Protein AF-Q0GFA5-F1 (afdb_monomer_lite)

Sequence (55 aa):
KFREGIDKPDPPTWKTRLRCALNKSNDFEELVERSQLDISDPYKVYRIIPEGAKK

pLDDT: mean 91.89, std 6.51, range [60.84, 97.19]

Organism: Sus scrofa (NCBI:txid9823)

Secondary structure (DSSP, 8-state):
---TTTSPP-HHHHHHHHHHHHHH-TTEEE-GGG-B-SSSS-B--EEEPPGGG--

Foldseek 3Di:
DDDPPPDDDDVVVVVVVVVVCQVPDLQKDWPPVPWAQPDPDGDTDIDGQPPVRRD

Radius of gyration: 14.93 Å; chains: 1; bounding box: 26×35×38 Å

Structure (mmCIF, N/CA/C/O backbone):
data_AF-Q0GFA5-F1
#
_entry.id   AF-Q0GFA5-F1
#
loop_
_atom_site.group_PDB
_atom_site.id
_atom_site.type_symbol
_atom_site.label_atom_id
_atom_site.label_alt_id
_atom_site.label_comp_id
_atom_site.label_asym_id
_atom_site.label_entity_id
_atom_site.label_seq_id
_atom_site.pdbx_PDB_ins_code
_atom_site.Cartn_x
_atom_site.Cartn_y
_atom_site.Cartn_z
_atom_site.occupancy
_atom_site.B_iso_or_equiv
_atom_site.auth_seq_id
_atom_site.auth_comp_id
_atom_site.auth_asym_id
_atom_site.auth_atom_id
_atom_site.pdbx_PDB_model_num
ATOM 1 N N . LYS A 1 1 ? 8.890 6.510 -13.148 1.00 73.12 1 LYS A N 1
ATOM 2 C CA . LYS A 1 1 ? 7.861 6.202 -14.168 1.00 73.12 1 LYS A CA 1
ATOM 3 C C . LYS A 1 1 ? 8.468 5.203 -15.146 1.00 73.12 1 LYS A C 1
ATOM 5 O O . LYS A 1 1 ? 9.687 5.188 -15.234 1.00 73.12 1 LYS A O 1
ATOM 10 N N . PHE A 1 2 ? 7.657 4.349 -15.757 1.00 88.56 2 PHE A N 1
ATOM 11 C CA . PHE A 1 2 ? 8.079 3.343 -16.735 1.00 88.56 2 PHE A CA 1
ATOM 12 C C . PHE A 1 2 ? 7.483 3.715 -18.093 1.00 88.56 2 PHE A C 1
ATOM 14 O O . PHE A 1 2 ? 6.340 4.174 -18.128 1.00 88.56 2 PHE A O 1
ATOM 21 N N . ARG A 1 3 ? 8.248 3.553 -19.172 1.00 91.00 3 ARG A N 1
ATOM 22 C CA . ARG A 1 3 ? 7.799 3.711 -20.558 1.00 91.00 3 ARG A CA 1
ATOM 23 C C . ARG A 1 3 ? 7.921 2.369 -21.267 1.00 91.00 3 ARG A C 1
ATOM 25 O O . ARG A 1 3 ? 9.016 1.813 -21.356 1.00 91.00 3 ARG A O 1
ATOM 32 N N . GLU A 1 4 ? 6.797 1.872 -21.761 1.00 91.06 4 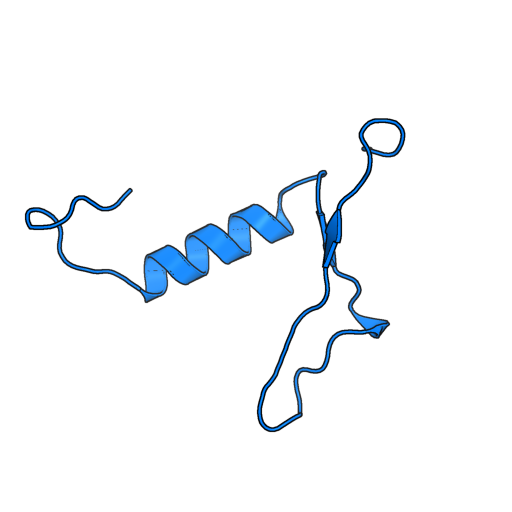GLU A N 1
ATOM 33 C CA . GLU A 1 4 ? 6.725 0.602 -22.478 1.00 91.06 4 GLU A CA 1
ATOM 34 C C . GLU A 1 4 ? 7.610 0.623 -23.735 1.00 91.06 4 GLU A C 1
ATOM 36 O O . GLU A 1 4 ? 7.686 1.632 -24.434 1.00 91.06 4 GLU A O 1
ATOM 41 N N . GLY A 1 5 ? 8.344 -0.465 -23.982 1.00 89.88 5 GLY A N 1
ATOM 42 C CA . GLY A 1 5 ? 9.257 -0.599 -25.125 1.00 89.88 5 GLY A CA 1
ATOM 43 C C . GLY A 1 5 ? 10.573 0.192 -25.037 1.00 89.88 5 GLY A C 1
ATOM 44 O O . GLY A 1 5 ? 11.450 -0.030 -25.867 1.00 89.88 5 GLY A O 1
ATOM 45 N N . ILE A 1 6 ? 10.741 1.076 -24.043 1.00 93.94 6 ILE A N 1
ATOM 46 C CA . ILE A 1 6 ? 11.964 1.879 -23.848 1.00 93.94 6 ILE A CA 1
ATOM 47 C C . ILE A 1 6 ? 12.689 1.463 -22.571 1.00 93.94 6 ILE A C 1
ATOM 49 O O . ILE A 1 6 ? 13.888 1.189 -22.584 1.00 93.94 6 ILE A O 1
ATOM 53 N N . ASP A 1 7 ? 11.967 1.450 -21.453 1.00 92.94 7 ASP A N 1
ATOM 54 C CA . ASP A 1 7 ? 12.542 1.136 -20.154 1.00 92.94 7 ASP A CA 1
ATOM 55 C C . ASP A 1 7 ? 12.429 -0.374 -19.889 1.00 92.94 7 ASP A C 1
ATOM 57 O O . ASP A 1 7 ? 11.516 -1.049 -20.368 1.00 92.94 7 ASP A O 1
ATOM 61 N N . LYS A 1 8 ? 13.343 -0.927 -19.087 1.00 92.69 8 LYS A N 1
ATOM 62 C CA . LYS A 1 8 ? 13.219 -2.306 -18.603 1.00 92.69 8 LYS A CA 1
ATOM 63 C C . LYS A 1 8 ? 12.166 -2.367 -17.484 1.00 92.69 8 LYS A C 1
ATOM 65 O O . LYS A 1 8 ? 12.180 -1.495 -16.610 1.00 92.69 8 LYS A O 1
ATOM 70 N N . PRO A 1 9 ? 11.280 -3.382 -17.460 1.00 92.81 9 PRO A N 1
ATOM 71 C CA . PRO A 1 9 ? 10.377 -3.590 -16.338 1.00 92.81 9 PRO A CA 1
ATOM 72 C C . PRO A 1 9 ? 11.138 -3.722 -15.016 1.00 92.81 9 PRO A C 1
ATOM 74 O O . PRO A 1 9 ? 12.092 -4.494 -14.920 1.00 92.81 9 PRO A O 1
ATOM 77 N N . ASP A 1 10 ? 10.682 -3.000 -13.992 1.00 93.56 10 ASP A N 1
ATOM 78 C CA . ASP A 1 10 ? 11.233 -3.065 -12.634 1.00 93.56 10 ASP A CA 1
ATOM 79 C C . ASP A 1 10 ? 10.104 -3.220 -11.595 1.00 93.56 10 ASP A C 1
ATOM 81 O O . ASP A 1 10 ? 9.768 -2.274 -10.866 1.00 93.56 10 ASP A O 1
ATOM 85 N N . PRO A 1 11 ? 9.474 -4.413 -11.533 1.00 94.69 11 PRO A N 1
ATOM 86 C CA . PRO A 1 11 ? 8.396 -4.689 -10.588 1.00 94.69 11 PRO A CA 1
ATOM 87 C C . PRO A 1 11 ? 8.761 -4.440 -9.113 1.00 94.69 11 PRO A C 1
ATOM 89 O O . PRO A 1 11 ? 7.925 -3.872 -8.401 1.00 94.69 11 PRO A O 1
ATOM 92 N N . PRO A 1 12 ? 9.972 -4.787 -8.618 1.00 95.00 12 PRO A N 1
ATOM 93 C CA . PRO A 1 12 ? 10.380 -4.464 -7.249 1.00 95.00 12 PRO A CA 1
ATOM 94 C C . PRO A 1 12 ? 10.326 -2.962 -6.938 1.00 95.00 12 PRO A C 1
ATOM 96 O O . PRO A 1 12 ? 9.772 -2.559 -5.903 1.00 95.0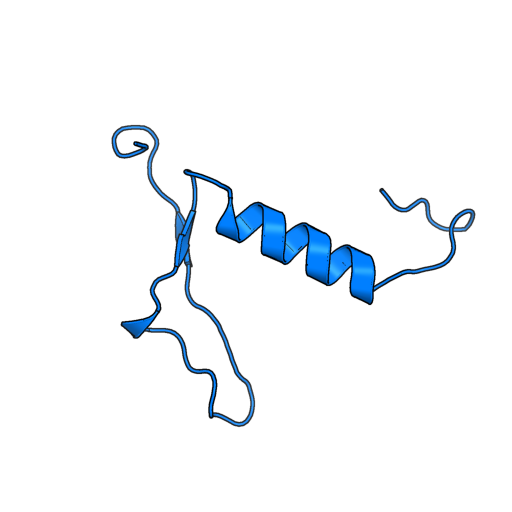0 12 PRO A O 1
ATOM 99 N N . THR A 1 13 ? 10.833 -2.116 -7.841 1.00 94.75 13 THR A N 1
ATOM 100 C CA . THR A 1 13 ? 10.772 -0.657 -7.679 1.00 94.75 13 THR A CA 1
ATOM 101 C C . THR A 1 13 ? 9.340 -0.146 -7.735 1.00 94.75 13 THR A C 1
ATOM 103 O O . THR A 1 13 ? 8.976 0.738 -6.956 1.00 94.75 13 THR A O 1
ATOM 106 N N . TRP A 1 14 ? 8.494 -0.684 -8.615 1.00 94.62 14 TRP A N 1
ATOM 107 C CA . TRP A 1 14 ? 7.094 -0.256 -8.719 1.00 94.62 14 TRP A CA 1
ATOM 108 C C . TRP A 1 14 ? 6.300 -0.607 -7.461 1.00 94.62 14 TRP A C 1
ATOM 110 O O . TRP A 1 14 ? 5.644 0.270 -6.896 1.00 94.62 14 TRP A O 1
ATOM 120 N N . LYS A 1 15 ? 6.446 -1.841 -6.961 1.00 94.31 15 LYS A N 1
ATOM 121 C CA . LYS A 1 15 ? 5.841 -2.291 -5.698 1.00 94.31 15 LYS A CA 1
ATOM 122 C C . LYS A 1 15 ? 6.295 -1.420 -4.528 1.00 94.31 15 LYS A C 1
ATOM 124 O O . LYS A 1 15 ? 5.475 -0.997 -3.715 1.00 94.31 15 LYS A O 1
ATOM 129 N N . THR A 1 16 ? 7.590 -1.110 -4.456 1.00 95.50 16 THR A N 1
ATOM 130 C CA . THR A 1 16 ? 8.141 -0.255 -3.396 1.00 95.50 16 THR A CA 1
ATOM 131 C C . THR A 1 16 ? 7.595 1.166 -3.472 1.00 95.50 16 THR A C 1
ATOM 133 O O . THR A 1 16 ? 7.172 1.706 -2.452 1.00 95.50 16 THR A O 1
ATOM 136 N N . ARG A 1 17 ? 7.547 1.764 -4.667 1.00 96.25 17 ARG A N 1
ATOM 137 C CA . ARG A 1 17 ? 6.996 3.112 -4.864 1.00 96.25 17 ARG A CA 1
ATOM 138 C C . ARG A 1 17 ? 5.527 3.195 -4.460 1.00 96.25 17 ARG A C 1
ATOM 140 O O . ARG A 1 17 ? 5.176 4.117 -3.731 1.00 96.25 17 ARG A O 1
ATOM 147 N N . LEU A 1 18 ? 4.703 2.233 -4.877 1.00 94.62 18 LEU A N 1
ATOM 148 C CA . LEU A 1 18 ? 3.284 2.192 -4.517 1.00 94.62 18 LEU A CA 1
ATOM 149 C C . LEU A 1 18 ? 3.091 2.043 -3.002 1.00 94.62 18 LEU A C 1
ATOM 151 O O . LEU A 1 18 ? 2.364 2.827 -2.399 1.00 94.62 18 LEU A O 1
ATOM 155 N N . ARG A 1 19 ? 3.801 1.099 -2.371 1.00 94.81 19 ARG A N 1
ATOM 156 C CA . ARG A 1 19 ? 3.761 0.898 -0.912 1.00 94.81 19 ARG A CA 1
ATOM 157 C C . ARG A 1 19 ? 4.123 2.173 -0.150 1.00 94.81 19 ARG A C 1
ATOM 159 O O . ARG A 1 19 ? 3.442 2.540 0.800 1.00 94.81 19 ARG A O 1
ATOM 166 N N . CYS A 1 20 ? 5.189 2.854 -0.568 1.00 95.06 20 CYS A N 1
ATOM 167 C CA . CYS A 1 20 ? 5.609 4.103 0.058 1.00 95.06 20 CYS A CA 1
ATOM 168 C C . CYS A 1 20 ? 4.597 5.235 -0.151 1.00 95.06 20 CYS A C 1
ATOM 170 O O . CYS A 1 20 ? 4.450 6.057 0.745 1.00 95.06 20 CYS A O 1
ATOM 172 N N . ALA A 1 21 ? 3.923 5.298 -1.303 1.00 94.38 21 ALA A N 1
ATOM 173 C CA . ALA A 1 21 ? 2.894 6.303 -1.561 1.00 94.38 21 ALA A CA 1
ATOM 174 C C . ALA A 1 21 ? 1.666 6.099 -0.662 1.00 94.38 21 ALA A C 1
ATOM 176 O O . ALA A 1 21 ? 1.208 7.060 -0.055 1.00 94.38 21 ALA A O 1
ATOM 177 N N . LEU A 1 22 ? 1.196 4.855 -0.514 1.00 93.56 22 LEU A N 1
ATOM 178 C CA . LEU A 1 22 ? 0.080 4.520 0.378 1.00 93.56 22 LEU A CA 1
ATOM 179 C C . LEU A 1 22 ? 0.402 4.853 1.838 1.00 93.56 22 LEU A C 1
ATOM 181 O O . LEU A 1 22 ? -0.368 5.543 2.489 1.00 93.56 22 LEU A O 1
ATOM 185 N N . ASN A 1 23 ? 1.576 4.442 2.327 1.00 90.69 23 ASN A N 1
ATOM 186 C CA . ASN A 1 23 ? 1.960 4.670 3.723 1.00 90.69 23 ASN A CA 1
ATOM 187 C C . ASN A 1 23 ? 2.256 6.143 4.061 1.00 90.69 23 ASN A C 1
ATOM 189 O O . ASN A 1 23 ? 2.312 6.487 5.237 1.00 90.69 23 ASN A O 1
ATOM 193 N N . LYS A 1 24 ? 2.529 6.993 3.061 1.00 91.44 24 LYS A N 1
ATOM 194 C CA . LYS A 1 24 ? 2.816 8.427 3.255 1.00 91.44 24 LYS A CA 1
ATOM 195 C C . LYS A 1 24 ? 1.619 9.334 2.970 1.00 91.44 24 LYS A C 1
ATOM 197 O O . LYS A 1 24 ? 1.710 10.523 3.251 1.00 91.44 24 LYS A O 1
ATOM 202 N N . SER A 1 25 ? 0.563 8.825 2.342 1.00 92.00 25 SER A N 1
ATOM 203 C CA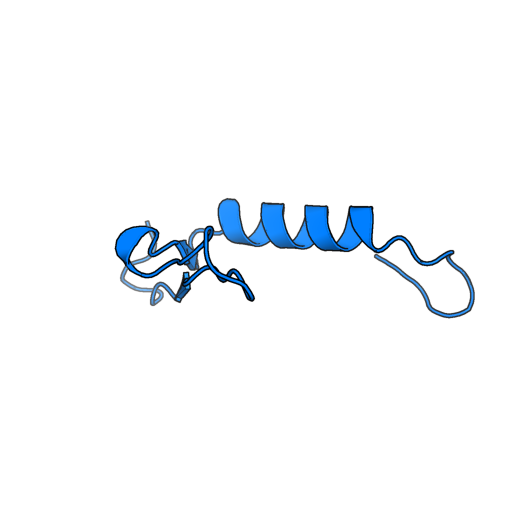 . SER A 1 25 ? -0.593 9.637 1.972 1.00 92.00 25 SER A CA 1
ATOM 204 C C . SER A 1 25 ? -1.508 9.844 3.178 1.00 92.00 25 SER A C 1
ATOM 206 O O . SER A 1 25 ? -1.869 8.886 3.852 1.00 92.00 25 SER A O 1
ATOM 208 N N . ASN A 1 26 ? -1.938 11.089 3.397 1.00 90.12 26 ASN A N 1
ATOM 209 C CA .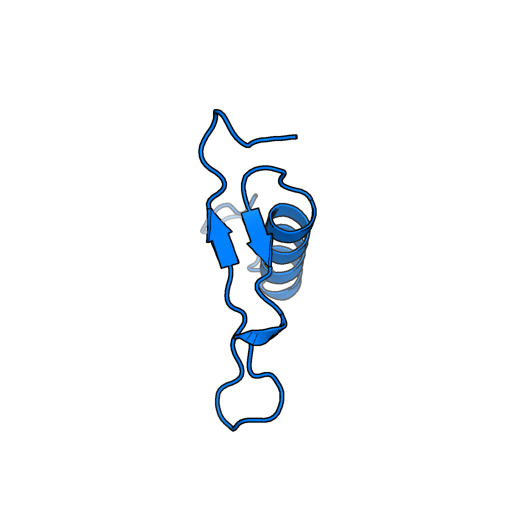 ASN A 1 26 ? -2.974 11.426 4.380 1.00 90.12 26 ASN A CA 1
ATOM 210 C C . ASN A 1 26 ? -4.390 11.081 3.881 1.00 90.12 26 ASN A C 1
ATOM 212 O O . ASN A 1 26 ? -5.358 11.263 4.612 1.00 90.12 26 ASN A O 1
ATOM 216 N N . ASP A 1 27 ? -4.524 10.606 2.640 1.00 92.56 27 ASP A N 1
ATOM 217 C CA . ASP A 1 27 ? -5.800 10.181 2.063 1.00 92.56 27 ASP A CA 1
ATOM 218 C C . ASP A 1 27 ? -6.118 8.715 2.388 1.00 92.56 27 ASP A C 1
ATOM 220 O O . ASP A 1 27 ? -7.234 8.267 2.131 1.00 92.56 27 ASP A O 1
ATOM 224 N N . PHE A 1 28 ? -5.161 7.957 2.934 1.00 93.69 28 PHE A N 1
ATOM 225 C CA . PHE A 1 28 ? -5.321 6.535 3.225 1.00 93.69 28 PHE A CA 1
ATOM 226 C C . PHE A 1 28 ? -4.914 6.206 4.659 1.00 93.69 28 PHE A C 1
ATOM 228 O O . PHE A 1 28 ? -3.882 6.647 5.154 1.00 93.69 28 PHE A O 1
ATOM 235 N N . GLU A 1 29 ? -5.704 5.357 5.307 1.00 93.12 29 GLU A N 1
ATOM 236 C CA . GLU A 1 29 ? -5.413 4.805 6.628 1.00 93.12 29 GLU A CA 1
ATOM 237 C C . GLU A 1 29 ? -5.392 3.277 6.558 1.00 93.12 29 GLU A C 1
ATOM 239 O O . GLU A 1 29 ? -6.333 2.663 6.053 1.00 93.12 29 GLU A O 1
ATOM 244 N N . GLU A 1 30 ? -4.321 2.652 7.051 1.00 93.88 30 GLU A N 1
ATOM 245 C CA . GLU A 1 30 ? -4.217 1.191 7.120 1.00 93.88 30 GLU A CA 1
ATOM 246 C C . GLU A 1 30 ? -5.047 0.653 8.296 1.00 93.88 30 GLU A C 1
ATOM 248 O O . GLU A 1 30 ? -4.770 0.950 9.458 1.00 93.88 30 GLU A O 1
ATOM 253 N N . LEU A 1 31 ? -6.042 -0.187 8.005 1.00 94.62 31 LEU A N 1
ATOM 254 C CA . LEU A 1 31 ? -6.821 -0.918 9.004 1.00 94.62 31 LEU A CA 1
ATOM 255 C C . LEU A 1 31 ? -6.095 -2.225 9.344 1.00 94.62 31 LEU A C 1
ATOM 257 O O . LEU A 1 31 ? -6.449 -3.305 8.860 1.00 94.62 31 LEU A O 1
ATOM 261 N N . VAL A 1 32 ? -5.048 -2.119 10.167 1.00 93.19 32 VAL A N 1
ATOM 262 C CA . VAL A 1 32 ? -4.194 -3.257 10.564 1.00 93.19 32 VAL A CA 1
ATOM 263 C C . VAL A 1 32 ? -5.021 -4.380 11.194 1.00 93.19 32 VAL A C 1
ATOM 265 O O . VAL A 1 32 ? -4.813 -5.543 10.874 1.00 93.19 32 VAL A O 1
ATOM 268 N N . GLU A 1 33 ? -6.031 -4.030 11.992 1.00 94.25 33 GLU A N 1
ATOM 269 C CA . GLU A 1 33 ? -6.950 -4.980 12.639 1.00 94.25 33 GLU A CA 1
ATOM 270 C C . GLU A 1 33 ? -7.743 -5.855 11.650 1.00 94.25 33 GLU A C 1
ATOM 272 O O . GLU A 1 33 ? -8.139 -6.967 11.987 1.00 94.25 33 GLU A O 1
ATOM 277 N N . ARG A 1 34 ? -7.974 -5.371 10.420 1.00 94.56 34 ARG A N 1
ATOM 278 C CA . ARG A 1 34 ? -8.692 -6.109 9.364 1.00 94.56 34 ARG A CA 1
ATOM 279 C C . ARG A 1 34 ? -7.757 -6.780 8.366 1.00 94.56 34 ARG A C 1
ATOM 281 O O . ARG A 1 34 ? -8.219 -7.537 7.514 1.00 94.56 34 ARG A O 1
ATOM 288 N N . SER A 1 35 ? -6.469 -6.465 8.431 1.00 95.69 35 SER A N 1
ATOM 289 C CA . SER A 1 35 ? -5.452 -7.031 7.551 1.00 95.69 35 SER A CA 1
ATOM 290 C C . SER A 1 35 ? -5.108 -8.446 8.010 1.00 95.69 35 SER A C 1
ATOM 292 O O . SER A 1 35 ? -5.157 -8.750 9.200 1.00 95.69 35 SER A O 1
ATOM 294 N N . GLN A 1 36 ? -4.784 -9.328 7.069 1.00 96.25 36 GLN A N 1
ATOM 295 C CA . GLN A 1 36 ? -4.424 -10.718 7.351 1.00 96.25 36 GLN A CA 1
ATOM 296 C C . GLN A 1 36 ? -3.137 -11.028 6.598 1.00 96.25 36 GLN A C 1
ATOM 298 O O . GLN A 1 36 ? -3.134 -11.082 5.370 1.00 96.25 36 GLN A O 1
ATOM 303 N N . LEU A 1 37 ? -2.032 -11.179 7.328 1.00 96.00 37 LEU A N 1
ATOM 304 C CA . LEU A 1 37 ? -0.704 -11.364 6.733 1.00 96.00 37 LEU A CA 1
ATOM 305 C C . LEU A 1 37 ? -0.196 -12.811 6.814 1.00 96.00 37 LEU A C 1
ATOM 307 O O . LEU A 1 37 ? 0.708 -13.159 6.063 1.00 96.00 37 LEU A O 1
ATOM 311 N N . ASP A 1 38 ? -0.803 -13.643 7.664 1.00 95.50 38 ASP A N 1
ATOM 312 C CA . ASP A 1 38 ? -0.350 -15.013 7.959 1.00 95.50 38 ASP A CA 1
ATOM 313 C C . ASP A 1 38 ? -1.211 -16.106 7.291 1.00 95.50 38 ASP A C 1
ATOM 315 O O . ASP A 1 38 ? -1.164 -17.274 7.672 1.00 95.50 38 ASP A O 1
ATOM 319 N N . ILE A 1 39 ? -2.028 -15.737 6.302 1.00 95.44 39 ILE A N 1
ATOM 320 C CA . ILE A 1 39 ? -2.874 -16.661 5.528 1.00 95.44 39 ILE A CA 1
ATOM 321 C C . ILE A 1 39 ? -2.248 -16.976 4.158 1.00 95.44 39 ILE A C 1
ATOM 323 O O . ILE A 1 39 ? -1.274 -16.335 3.766 1.00 95.44 39 ILE A O 1
ATOM 327 N N . SER A 1 40 ? -2.805 -17.943 3.413 1.00 96.75 40 SER A N 1
ATOM 328 C CA . SER A 1 40 ? -2.292 -18.340 2.084 1.00 96.75 40 SER A CA 1
ATOM 329 C C . SER A 1 40 ? -2.185 -17.167 1.109 1.00 96.75 40 SER A C 1
ATOM 331 O O . SER A 1 40 ? -1.214 -17.067 0.364 1.00 96.75 40 SER A O 1
ATOM 333 N N . ASP A 1 41 ? -3.163 -16.264 1.164 1.00 95.44 41 ASP A N 1
ATOM 334 C CA . ASP A 1 41 ? -3.282 -15.105 0.289 1.00 95.44 41 ASP A CA 1
ATOM 335 C C . ASP A 1 41 ? -3.330 -13.828 1.137 1.00 95.44 41 ASP A C 1
ATOM 337 O O . ASP A 1 41 ? -4.411 -13.314 1.445 1.00 95.44 41 ASP A O 1
ATOM 341 N N . PRO A 1 42 ? -2.166 -13.326 1.586 1.00 97.19 42 PRO A N 1
ATOM 342 C CA . PRO A 1 42 ? -2.107 -12.232 2.539 1.00 97.19 42 PRO A CA 1
ATOM 343 C C . PRO A 1 42 ? -2.565 -10.914 1.915 1.00 97.19 42 PRO A C 1
ATOM 345 O O . PRO A 1 42 ? -2.205 -10.570 0.784 1.00 97.19 42 PRO A O 1
ATOM 348 N N . TYR A 1 43 ? -3.304 -10.125 2.689 1.00 95.81 43 TYR A N 1
ATOM 349 C CA . TYR A 1 43 ? -3.847 -8.847 2.247 1.00 95.81 43 TYR A CA 1
ATOM 350 C C . TYR A 1 43 ? -3.795 -7.772 3.336 1.00 95.81 43 TYR A C 1
ATOM 352 O O . TYR A 1 43 ? -3.809 -8.038 4.540 1.00 95.81 43 TYR A O 1
ATOM 360 N N . LYS A 1 44 ? -3.770 -6.517 2.878 1.00 96.00 44 LYS A N 1
ATOM 361 C CA . LYS A 1 44 ? -3.885 -5.316 3.709 1.00 96.00 44 LYS A CA 1
ATOM 362 C C . LYS A 1 44 ? -5.185 -4.596 3.399 1.00 96.00 44 LYS A C 1
ATOM 364 O O . LYS A 1 44 ? -5.574 -4.501 2.236 1.00 96.00 44 LYS A O 1
ATOM 369 N N . VAL A 1 45 ? -5.827 -4.058 4.427 1.00 96.19 45 VAL A N 1
ATOM 370 C CA . VAL A 1 45 ? -7.061 -3.282 4.292 1.00 96.19 45 VAL A CA 1
ATOM 371 C C . VAL A 1 45 ? -6.746 -1.810 4.516 1.00 96.19 45 VAL A C 1
ATOM 373 O O . VAL A 1 45 ? -6.129 -1.455 5.514 1.00 96.19 45 VAL A O 1
ATOM 376 N N . TYR A 1 46 ? -7.193 -0.955 3.599 1.00 94.94 46 TYR A N 1
ATOM 377 C CA . TYR A 1 46 ? -7.053 0.496 3.702 1.00 94.94 46 TYR A CA 1
ATOM 378 C C . TYR A 1 46 ? -8.424 1.170 3.643 1.00 94.94 46 TYR A C 1
ATOM 380 O O . TYR A 1 46 ? -9.317 0.721 2.922 1.00 94.94 46 TYR A O 1
ATOM 388 N N . ARG A 1 47 ? -8.577 2.268 4.382 1.00 93.88 47 ARG A N 1
ATOM 389 C CA . ARG A 1 47 ? -9.724 3.178 4.324 1.00 93.88 47 ARG A CA 1
ATOM 390 C C . ARG A 1 47 ? -9.307 4.479 3.649 1.00 93.88 47 ARG A C 1
ATOM 392 O O . ARG A 1 47 ? -8.256 5.020 3.971 1.00 93.88 47 ARG A O 1
ATOM 399 N N . ILE A 1 48 ? -10.150 4.991 2.754 1.00 94.69 48 ILE A N 1
ATOM 400 C CA . ILE A 1 48 ? -9.975 6.326 2.169 1.00 94.69 48 ILE A CA 1
ATOM 401 C C . ILE A 1 48 ? -10.496 7.360 3.170 1.00 94.69 48 ILE A C 1
ATOM 403 O O . ILE A 1 48 ? -11.633 7.246 3.636 1.00 94.69 48 ILE A O 1
ATOM 407 N N . ILE A 1 49 ? -9.676 8.354 3.504 1.00 92.56 49 ILE A N 1
ATOM 408 C CA . ILE A 1 49 ? -10.044 9.433 4.419 1.00 92.56 49 ILE A CA 1
ATOM 409 C C . ILE A 1 49 ? -10.815 10.514 3.638 1.00 92.56 49 ILE A C 1
ATOM 411 O O . ILE A 1 49 ? -10.277 11.081 2.682 1.00 92.56 49 ILE A O 1
ATOM 415 N N . PRO A 1 50 ? -12.073 10.820 4.012 1.00 90.94 50 PRO A N 1
ATOM 416 C CA 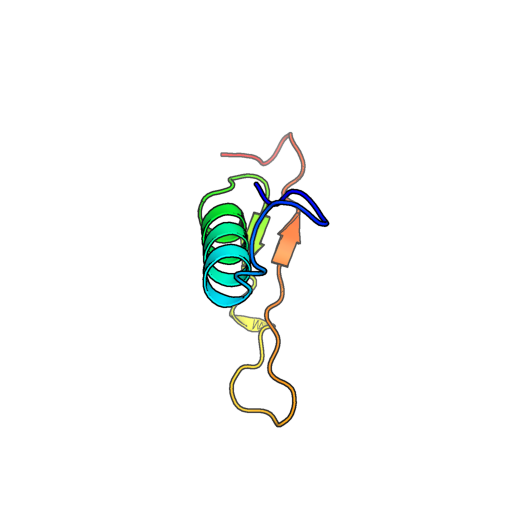. PRO A 1 50 ? -12.833 11.897 3.383 1.00 90.94 50 PRO A CA 1
ATOM 417 C C . PRO A 1 50 ? -12.193 13.260 3.678 1.00 90.94 50 PRO A C 1
ATOM 419 O O . PRO A 1 50 ? -11.628 13.460 4.748 1.00 90.94 50 PRO A O 1
ATOM 422 N N . GLU A 1 51 ? -12.309 14.219 2.754 1.00 84.19 51 GLU A N 1
ATOM 423 C CA . GLU A 1 51 ? -11.555 15.487 2.807 1.00 84.19 51 GLU A CA 1
ATOM 424 C C . GLU A 1 51 ? -11.729 16.290 4.099 1.00 84.19 51 GLU A C 1
ATOM 426 O O . GLU A 1 51 ? -10.759 16.852 4.595 1.00 84.19 51 GLU A O 1
ATOM 431 N N . GLY A 1 52 ? -12.924 16.275 4.695 1.00 81.31 52 GLY A N 1
ATOM 432 C CA . GLY A 1 52 ? -13.195 16.956 5.967 1.00 81.31 52 GLY A CA 1
ATOM 433 C C . GLY A 1 52 ? -12.599 16.284 7.212 1.00 81.31 52 GLY A C 1
ATOM 434 O O . GLY A 1 52 ? -12.677 16.854 8.294 1.00 81.31 52 GLY A O 1
ATOM 435 N N . ALA A 1 53 ? -12.036 15.082 7.079 1.00 76.56 53 ALA A N 1
ATOM 436 C CA . ALA A 1 53 ? -11.406 14.322 8.161 1.00 76.56 53 ALA A CA 1
ATOM 437 C C . ALA A 1 53 ? -9.898 14.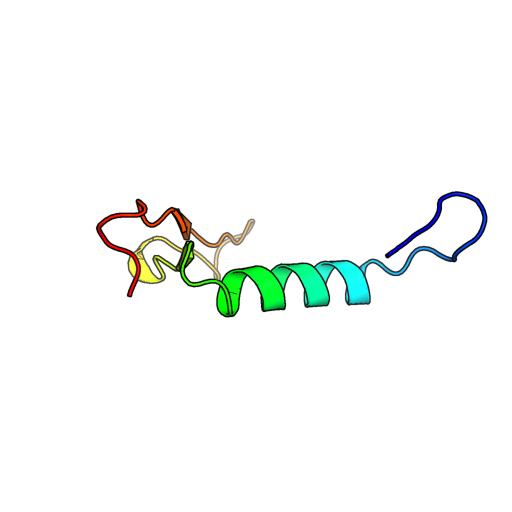104 7.937 1.00 76.56 53 ALA A C 1
ATOM 439 O O . ALA A 1 53 ? -9.256 13.405 8.726 1.00 76.56 53 ALA A O 1
ATOM 440 N N . LYS A 1 54 ? -9.335 14.673 6.860 1.00 76.81 54 LYS A N 1
ATOM 441 C CA . LYS A 1 54 ? -7.890 14.673 6.611 1.00 76.81 54 LYS A CA 1
ATOM 442 C C . LYS A 1 54 ? -7.211 15.512 7.700 1.00 76.81 54 LYS A C 1
ATOM 444 O O . LYS A 1 54 ? -7.687 16.597 8.024 1.00 76.81 54 LYS A O 1
ATOM 449 N N . LYS A 1 55 ? -6.144 14.972 8.294 1.00 60.84 55 LYS A N 1
ATOM 450 C CA . LYS A 1 55 ? -5.312 15.677 9.281 1.00 60.84 55 LYS A CA 1
ATOM 451 C C . LYS A 1 55 ? -4.362 16.661 8.612 1.00 60.84 55 LYS A C 1
ATOM 453 O O . LYS A 1 55 ? -3.857 16.326 7.513 1.00 60.84 55 LYS A O 1
#

InterPro domains:
  IPR001346 Interferon regulatory factor, DNA-binding domain [PF00605] (1-49)
  IPR001346 Interferon regulatory factor, DNA-binding domain [PS51507] (1-50)
  IPR036388 Winged helix-like DNA-binding domain superfamily [G3DSA:1.10.10.10] (1-55)
  IPR036390 Winged helix DNA-binding domain superfamily [SSF46785] (2-50)